Protein AF-A0A955FRI5-F1 (afdb_monomer_lite)

Radius of gyration: 40.0 Å; chains: 1; bounding box: 73×42×110 Å

Structure (mmCIF, N/CA/C/O backbone):
data_AF-A0A955FRI5-F1
#
_entry.id   AF-A0A955FRI5-F1
#
loop_
_atom_site.group_PDB
_atom_site.id
_atom_site.type_symbol
_atom_site.label_atom_id
_atom_site.label_alt_id
_atom_site.label_comp_id
_atom_site.label_asym_id
_atom_site.label_entity_id
_atom_site.label_seq_id
_atom_site.pdbx_PDB_ins_code
_atom_site.Cartn_x
_atom_site.Cartn_y
_atom_site.Cartn_z
_atom_site.occupancy
_atom_site.B_iso_or_equiv
_atom_site.auth_seq_id
_atom_site.auth_comp_id
_atom_site.auth_asym_id
_atom_site.auth_atom_id
_atom_site.pdbx_PDB_model_num
ATOM 1 N N . MET A 1 1 ? 9.948 13.330 -63.535 1.00 50.94 1 MET A N 1
ATOM 2 C CA . MET A 1 1 ? 11.389 13.695 -63.530 1.00 50.94 1 MET A CA 1
ATOM 3 C C . MET A 1 1 ? 12.209 13.151 -62.334 1.00 50.94 1 MET A C 1
ATOM 5 O O . MET A 1 1 ? 13.424 13.291 -62.354 1.00 50.94 1 MET A O 1
ATOM 9 N N . GLN A 1 2 ? 11.632 12.455 -61.337 1.00 60.25 2 GLN A N 1
ATOM 10 C CA . GLN A 1 2 ? 12.351 12.018 -60.113 1.00 60.25 2 GLN A CA 1
ATOM 11 C C . GLN A 1 2 ? 13.246 10.763 -60.249 1.00 60.25 2 GLN A C 1
ATOM 13 O O . GLN A 1 2 ? 14.173 10.572 -59.464 1.00 60.25 2 GLN A O 1
ATOM 18 N N . LYS A 1 3 ? 13.033 9.913 -61.266 1.00 60.69 3 LYS A N 1
ATOM 19 C CA . LYS A 1 3 ? 13.740 8.619 -61.395 1.00 60.69 3 LYS A CA 1
ATOM 20 C C . LYS A 1 3 ? 15.244 8.745 -61.682 1.00 60.69 3 LYS A C 1
ATOM 22 O O . LYS A 1 3 ? 15.997 7.812 -61.421 1.00 60.69 3 LYS A O 1
ATOM 27 N N . ARG A 1 4 ? 15.701 9.886 -62.211 1.00 65.75 4 ARG A N 1
ATOM 28 C CA . ARG A 1 4 ? 17.114 10.105 -62.571 1.00 65.75 4 ARG A CA 1
ATOM 29 C C . ARG A 1 4 ? 17.988 10.428 -61.355 1.00 65.75 4 ARG A C 1
ATOM 31 O O . ARG A 1 4 ? 19.145 10.023 -61.321 1.00 65.75 4 ARG A O 1
ATOM 38 N N . ASN A 1 5 ? 17.420 11.092 -60.350 1.00 69.50 5 ASN A N 1
ATOM 39 C CA . ASN A 1 5 ? 18.143 11.484 -59.138 1.00 69.50 5 ASN A CA 1
ATOM 40 C C . ASN A 1 5 ? 18.374 10.277 -58.219 1.00 69.50 5 ASN A C 1
ATOM 42 O O . ASN A 1 5 ? 19.476 10.099 -57.714 1.00 69.50 5 ASN A O 1
ATOM 46 N N . ILE A 1 6 ? 17.384 9.382 -58.116 1.00 76.88 6 ILE A N 1
ATOM 47 C CA . ILE A 1 6 ? 17.489 8.122 -57.361 1.00 76.88 6 ILE A CA 1
ATOM 48 C C . ILE A 1 6 ? 18.571 7.212 -57.959 1.00 76.88 6 ILE A C 1
ATOM 50 O O . ILE A 1 6 ? 19.412 6.693 -57.235 1.00 76.88 6 ILE A O 1
ATOM 54 N N . LYS A 1 7 ? 18.610 7.064 -59.293 1.00 70.44 7 LYS A N 1
ATOM 55 C CA . LYS A 1 7 ? 19.626 6.236 -59.967 1.00 70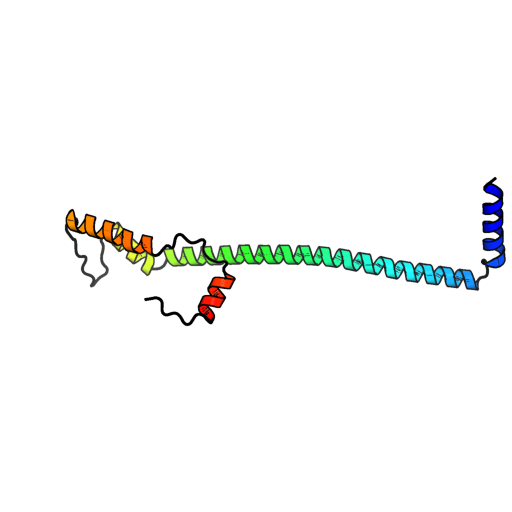.44 7 LYS A CA 1
ATOM 56 C C . LYS A 1 7 ? 21.050 6.754 -59.753 1.00 70.44 7 LYS A C 1
ATOM 58 O O . LYS A 1 7 ? 21.959 5.951 -59.578 1.00 70.44 7 LYS A O 1
ATOM 63 N N . ARG A 1 8 ? 21.245 8.077 -59.741 1.00 68.25 8 ARG A N 1
ATOM 64 C CA . ARG A 1 8 ? 22.555 8.687 -59.462 1.00 68.25 8 ARG A CA 1
ATOM 65 C C . ARG A 1 8 ? 22.969 8.500 -58.009 1.00 68.25 8 ARG A C 1
ATOM 67 O O . ARG A 1 8 ? 24.106 8.126 -57.777 1.00 68.25 8 ARG A O 1
ATOM 74 N N . LEU A 1 9 ? 22.040 8.676 -57.072 1.00 71.62 9 LEU A N 1
ATOM 75 C CA . LEU A 1 9 ? 22.289 8.476 -55.645 1.00 71.62 9 LEU A CA 1
ATOM 76 C C . LEU A 1 9 ? 22.659 7.017 -55.341 1.00 71.62 9 LEU A C 1
ATOM 78 O O . LEU A 1 9 ? 23.629 6.757 -54.643 1.00 71.62 9 LEU A O 1
ATOM 82 N N . ILE A 1 10 ? 21.960 6.054 -55.946 1.00 71.38 10 ILE A N 1
ATOM 83 C CA . ILE A 1 10 ? 22.298 4.628 -55.827 1.00 71.38 10 ILE A CA 1
ATOM 84 C C . ILE A 1 10 ? 23.676 4.329 -56.436 1.00 71.38 10 ILE A C 1
ATOM 86 O O . ILE A 1 10 ? 24.442 3.557 -55.864 1.00 71.38 10 ILE A O 1
ATOM 90 N N . TYR A 1 11 ? 24.008 4.935 -57.579 1.00 72.06 11 TYR A N 1
ATOM 91 C CA . TYR A 1 11 ? 25.295 4.725 -58.246 1.00 72.06 11 TYR A CA 1
ATOM 92 C C . TYR A 1 11 ? 26.473 5.291 -57.440 1.00 72.06 11 TYR A C 1
ATOM 94 O O . TYR A 1 11 ? 27.474 4.599 -57.261 1.00 72.06 11 TYR A O 1
ATOM 102 N N . THR A 1 12 ? 26.349 6.510 -56.905 1.00 67.81 12 THR A N 1
ATOM 103 C CA . THR A 1 12 ? 27.396 7.130 -56.077 1.00 67.81 12 THR A CA 1
ATOM 104 C C . THR A 1 12 ? 27.566 6.398 -54.750 1.00 67.81 12 THR A C 1
ATOM 106 O O . THR A 1 12 ? 28.694 6.123 -54.350 1.00 67.81 12 THR A O 1
ATOM 109 N N 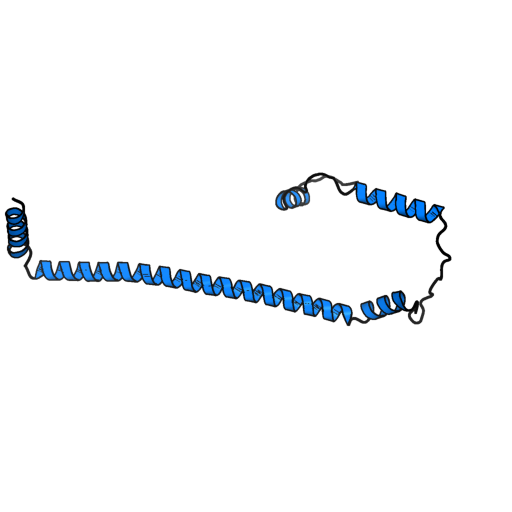. VAL A 1 13 ? 26.467 5.988 -54.109 1.00 68.50 13 VAL A N 1
ATOM 110 C CA . VAL A 1 13 ? 26.508 5.156 -52.895 1.00 68.50 13 VAL A CA 1
ATOM 111 C C . VAL A 1 13 ? 27.205 3.820 -53.172 1.00 68.50 13 VAL A C 1
ATOM 113 O O . VAL A 1 13 ? 28.098 3.418 -52.431 1.00 68.50 13 VAL A O 1
ATOM 116 N N . ARG A 1 14 ? 26.864 3.151 -54.278 1.00 68.19 14 ARG A N 1
ATOM 117 C CA . ARG A 1 14 ? 27.439 1.849 -54.630 1.00 68.19 14 ARG A CA 1
ATOM 118 C C . ARG A 1 14 ? 28.924 1.918 -54.983 1.00 68.19 14 ARG A C 1
ATOM 120 O O . ARG A 1 14 ? 29.663 1.043 -54.564 1.00 68.19 14 ARG A O 1
ATOM 127 N N . TYR A 1 15 ? 29.365 2.908 -55.754 1.00 65.56 15 TYR A N 1
ATOM 128 C CA . TYR A 1 15 ? 30.745 2.939 -56.253 1.00 65.56 15 TYR A CA 1
ATOM 129 C C . TYR A 1 15 ? 31.732 3.595 -55.276 1.00 65.56 15 TYR A C 1
ATOM 131 O O . TYR A 1 15 ? 32.894 3.210 -55.231 1.00 65.56 15 TYR A O 1
ATOM 139 N N . GLN A 1 16 ? 31.277 4.562 -54.473 1.00 64.12 16 GLN A N 1
ATOM 140 C CA . GLN A 1 16 ? 32.154 5.340 -53.592 1.00 64.12 16 GLN A CA 1
ATOM 141 C C . GLN A 1 16 ? 32.117 4.863 -52.131 1.00 64.12 16 GLN A C 1
ATOM 143 O O . GLN A 1 16 ? 33.095 5.051 -51.409 1.00 64.12 16 GLN A O 1
ATOM 148 N N . TYR A 1 17 ? 31.025 4.216 -51.698 1.00 61.41 17 TYR A N 1
ATOM 149 C CA . TYR A 1 17 ? 30.854 3.770 -50.311 1.00 61.41 17 TYR A CA 1
ATOM 150 C C . TYR A 1 17 ? 30.857 2.243 -50.116 1.00 61.41 17 TYR A C 1
ATOM 152 O O . TYR A 1 17 ? 31.012 1.820 -48.974 1.00 61.41 17 TYR A O 1
ATOM 160 N N . MET A 1 18 ? 30.773 1.403 -51.165 1.00 64.06 18 MET A N 1
ATOM 161 C CA . MET A 1 18 ? 31.014 -0.052 -51.041 1.00 64.06 18 MET A CA 1
ATOM 162 C C . MET A 1 18 ? 32.514 -0.385 -51.060 1.00 64.06 18 MET A C 1
ATOM 164 O O . MET A 1 18 ? 33.012 -1.079 -51.944 1.00 64.06 18 MET A O 1
ATOM 168 N N . THR A 1 19 ? 33.249 0.098 -50.068 1.00 75.56 19 THR A N 1
ATOM 169 C CA . THR A 1 19 ? 34.564 -0.451 -49.717 1.00 75.56 19 THR A CA 1
ATOM 170 C C . THR A 1 19 ? 34.413 -1.294 -48.451 1.00 75.56 19 THR A C 1
ATOM 172 O O . THR A 1 19 ? 33.546 -1.019 -47.620 1.00 75.56 19 THR A O 1
ATOM 175 N N . VAL A 1 20 ? 35.238 -2.337 -48.286 1.00 76.94 20 VAL A N 1
ATOM 176 C CA . VAL A 1 20 ? 35.148 -3.266 -47.136 1.00 76.94 20 VAL A CA 1
ATOM 177 C C . VAL A 1 20 ? 35.190 -2.508 -45.801 1.00 76.94 20 VAL A C 1
ATOM 179 O O . VAL A 1 20 ? 34.443 -2.832 -44.884 1.00 76.94 20 VAL A O 1
ATOM 182 N N . ASN A 1 21 ? 35.980 -1.434 -45.724 1.00 79.31 21 ASN A N 1
ATOM 183 C CA . ASN A 1 21 ? 36.107 -0.605 -44.526 1.00 79.31 21 ASN A CA 1
ATOM 184 C C . ASN A 1 21 ? 34.793 0.106 -44.141 1.00 79.31 21 ASN A C 1
ATOM 186 O O . ASN A 1 21 ? 34.393 0.109 -42.979 1.00 79.31 21 ASN A O 1
ATOM 190 N N . ASN A 1 22 ? 34.070 0.650 -45.123 1.00 82.56 22 ASN A N 1
ATOM 191 C CA . ASN A 1 22 ? 32.790 1.317 -44.879 1.00 82.56 22 ASN A CA 1
ATOM 192 C C . ASN A 1 22 ? 31.682 0.323 -44.506 1.00 82.56 22 ASN A C 1
ATOM 194 O O . ASN A 1 22 ? 30.800 0.664 -43.721 1.00 82.56 22 ASN A O 1
ATOM 198 N N . LEU A 1 23 ? 31.736 -0.910 -45.024 1.00 83.56 23 LEU A N 1
ATOM 199 C CA . LEU A 1 23 ? 30.814 -1.980 -44.636 1.00 83.56 23 LEU A CA 1
ATOM 200 C C . LEU A 1 23 ? 31.018 -2.393 -43.171 1.00 83.56 23 LEU A C 1
ATOM 202 O O . LEU A 1 23 ? 30.045 -2.555 -42.433 1.00 83.56 23 LEU A O 1
ATOM 206 N N . VAL A 1 24 ? 32.276 -2.517 -42.736 1.00 88.56 24 VAL A N 1
ATOM 207 C CA . VAL A 1 24 ? 32.622 -2.804 -41.335 1.00 88.56 24 VAL A CA 1
ATOM 208 C C . VAL A 1 24 ? 32.146 -1.671 -40.424 1.00 88.56 24 VAL A C 1
ATOM 210 O O . VAL A 1 24 ? 31.485 -1.938 -39.421 1.00 88.56 24 VAL A O 1
ATOM 213 N N . LEU A 1 25 ? 32.388 -0.411 -40.804 1.00 86.94 25 LEU A N 1
ATOM 214 C CA . LEU A 1 25 ? 31.922 0.752 -40.044 1.00 86.94 25 LEU A CA 1
ATOM 215 C C . LEU A 1 25 ? 30.388 0.800 -39.947 1.00 86.94 25 LEU A C 1
ATOM 217 O O . LEU A 1 25 ? 29.848 0.989 -38.860 1.00 86.94 25 LEU A O 1
ATOM 221 N N . ALA A 1 26 ? 29.675 0.575 -41.054 1.00 88.00 26 ALA A N 1
ATOM 222 C CA . ALA A 1 26 ? 28.213 0.535 -41.065 1.00 88.00 26 ALA A CA 1
ATOM 223 C C . ALA A 1 26 ? 27.667 -0.585 -40.166 1.00 88.00 26 ALA A C 1
ATOM 225 O O . ALA A 1 26 ? 26.720 -0.369 -39.414 1.00 88.00 26 ALA A O 1
ATOM 226 N N . THR A 1 27 ? 28.301 -1.759 -40.189 1.00 90.31 27 THR A N 1
ATOM 227 C CA . THR A 1 27 ? 27.923 -2.890 -39.330 1.00 90.31 27 THR A CA 1
ATOM 228 C C . THR A 1 27 ? 28.142 -2.557 -37.854 1.00 90.31 27 THR A C 1
ATOM 230 O O . THR A 1 27 ? 27.255 -2.794 -37.036 1.00 90.31 27 THR A O 1
ATOM 233 N N . ALA A 1 28 ? 29.274 -1.938 -37.506 1.00 92.31 28 ALA A N 1
ATOM 234 C CA . ALA A 1 28 ? 29.558 -1.501 -36.140 1.00 92.31 28 ALA A CA 1
ATOM 235 C C . ALA A 1 28 ? 28.534 -0.468 -35.636 1.00 92.31 28 ALA A C 1
ATOM 237 O O . ALA A 1 28 ? 28.061 -0.572 -34.505 1.00 92.31 28 ALA A O 1
ATOM 238 N N . VAL A 1 29 ? 28.133 0.484 -36.487 1.00 93.81 29 VAL A N 1
ATOM 239 C CA . VAL A 1 29 ? 27.087 1.469 -36.162 1.00 93.81 29 VAL A CA 1
ATOM 240 C C . VAL A 1 29 ? 25.736 0.790 -35.933 1.00 93.81 29 VAL A C 1
ATOM 242 O O . VAL A 1 29 ? 25.054 1.117 -34.965 1.00 93.81 29 VAL A O 1
ATOM 245 N N . VAL A 1 30 ? 25.354 -0.179 -36.770 1.00 94.50 30 VAL A N 1
ATOM 246 C CA . VAL A 1 30 ? 24.097 -0.930 -36.603 1.00 94.50 30 VAL A CA 1
ATOM 247 C C . VAL A 1 30 ? 24.098 -1.736 -35.304 1.00 94.50 30 VAL A C 1
ATOM 249 O O . VAL A 1 30 ? 23.099 -1.735 -34.584 1.00 94.50 30 VAL A O 1
ATOM 252 N N . ILE A 1 31 ? 25.216 -2.383 -34.965 1.00 94.06 31 ILE A N 1
ATOM 253 C CA . ILE A 1 31 ? 25.361 -3.114 -33.700 1.00 94.06 31 ILE A CA 1
ATOM 254 C C . ILE A 1 31 ? 25.240 -2.145 -32.519 1.00 94.06 31 ILE A C 1
ATOM 256 O O . ILE A 1 31 ? 24.423 -2.374 -31.630 1.00 94.06 31 ILE A O 1
ATOM 260 N N . GLY A 1 32 ? 25.978 -1.030 -32.535 1.00 93.62 32 GLY A N 1
ATOM 261 C CA . GLY A 1 32 ? 25.916 -0.019 -31.477 1.00 93.62 32 GLY A CA 1
ATOM 262 C C . GLY A 1 32 ? 24.514 0.574 -31.299 1.00 93.62 32 GLY A C 1
ATOM 263 O O . GLY A 1 32 ? 24.025 0.688 -30.175 1.00 93.62 32 GLY A O 1
ATOM 264 N N . ALA A 1 33 ? 23.823 0.876 -32.400 1.00 91.38 33 ALA A N 1
ATOM 265 C CA . ALA A 1 33 ? 22.443 1.355 -32.372 1.00 91.38 33 ALA A CA 1
ATOM 266 C C . ALA A 1 33 ? 21.473 0.301 -31.810 1.00 91.38 33 ALA A C 1
ATOM 268 O O . ALA A 1 33 ? 20.589 0.637 -31.025 1.00 91.38 33 ALA A O 1
ATOM 269 N N . SER A 1 34 ? 21.667 -0.976 -32.153 1.00 89.50 34 SER A N 1
ATOM 270 C CA . SER A 1 34 ? 20.849 -2.081 -31.634 1.00 89.50 34 SER A CA 1
ATOM 271 C C . SER A 1 34 ? 21.015 -2.253 -30.121 1.00 89.50 34 SER A C 1
ATOM 273 O O . SER A 1 34 ? 20.040 -2.498 -29.414 1.00 89.50 34 SER A O 1
ATOM 275 N N . TRP A 1 35 ? 22.232 -2.066 -29.605 1.00 90.00 35 TRP A N 1
ATOM 276 C CA . TRP A 1 35 ? 22.509 -2.114 -28.167 1.00 90.00 35 TRP A CA 1
ATOM 277 C C . TRP A 1 35 ? 21.862 -0.943 -27.426 1.00 90.00 35 TRP A C 1
ATOM 279 O O . TRP A 1 35 ? 21.237 -1.140 -26.383 1.00 90.00 35 TRP A O 1
ATOM 289 N N . ALA A 1 36 ? 21.957 0.266 -27.986 1.00 86.62 36 ALA A N 1
ATOM 290 C CA . ALA A 1 36 ? 21.296 1.440 -27.426 1.00 86.62 36 ALA A CA 1
ATOM 291 C C . ALA A 1 36 ? 19.768 1.258 -27.375 1.00 86.62 36 ALA A C 1
ATOM 293 O O . ALA A 1 36 ? 19.151 1.554 -26.353 1.00 86.62 36 ALA A O 1
ATOM 294 N N . TRP A 1 37 ? 19.168 0.706 -28.436 1.00 82.94 37 TRP A N 1
ATOM 295 C CA . TRP A 1 37 ? 17.728 0.447 -28.493 1.00 82.94 37 TRP A CA 1
ATOM 296 C C . TRP A 1 37 ? 17.282 -0.626 -27.489 1.00 82.94 37 TRP A C 1
ATOM 298 O O . TRP A 1 37 ? 16.303 -0.435 -26.769 1.00 82.94 37 TRP A O 1
ATOM 308 N N . SER A 1 38 ? 18.044 -1.718 -27.367 1.00 81.31 38 SER A N 1
ATOM 309 C CA . SER A 1 38 ? 17.757 -2.795 -26.408 1.00 81.31 38 SER A CA 1
ATOM 310 C C . SER A 1 38 ? 17.839 -2.328 -24.948 1.00 81.31 38 SER A C 1
ATOM 312 O O . SER A 1 38 ? 17.019 -2.738 -24.126 1.00 81.31 38 SER A O 1
ATOM 314 N N . SER A 1 39 ? 18.771 -1.425 -24.622 1.00 80.81 39 SER A N 1
ATOM 315 C CA . SER A 1 39 ? 18.901 -0.853 -23.274 1.00 80.81 39 SER A CA 1
ATOM 316 C C . SER A 1 39 ? 17.633 -0.107 -22.833 1.00 80.81 39 SER A C 1
ATOM 318 O O . SER A 1 39 ? 17.145 -0.301 -21.718 1.00 80.81 39 SER A O 1
ATOM 320 N N . VAL A 1 40 ? 17.039 0.687 -23.731 1.00 78.38 40 VAL A N 1
ATOM 321 C CA . VAL A 1 40 ? 15.815 1.454 -23.442 1.00 78.38 40 VAL A CA 1
ATOM 322 C C . VAL A 1 40 ? 14.628 0.529 -23.153 1.00 78.38 40 VAL A C 1
ATOM 324 O O . VAL A 1 40 ? 13.889 0.762 -22.195 1.00 78.38 40 VAL A O 1
ATOM 327 N N . GLU A 1 41 ? 14.463 -0.542 -23.930 1.00 74.94 41 GLU A N 1
ATOM 328 C CA . GLU A 1 41 ? 13.362 -1.500 -23.761 1.00 74.94 41 GLU A CA 1
ATOM 329 C C . GLU A 1 41 ? 13.452 -2.259 -22.426 1.00 74.94 41 GLU A C 1
ATOM 331 O O . GLU A 1 41 ? 12.452 -2.416 -21.718 1.00 74.94 41 GLU A O 1
ATOM 336 N N . VAL A 1 42 ? 14.662 -2.668 -22.024 1.00 76.56 42 VAL A N 1
ATOM 337 C CA . VAL A 1 42 ? 14.895 -3.338 -20.735 1.00 76.56 42 VAL A CA 1
ATOM 338 C C . VAL A 1 42 ? 14.577 -2.410 -19.568 1.00 76.56 42 VAL A C 1
ATOM 340 O O . VAL A 1 42 ? 13.929 -2.839 -18.613 1.00 76.56 42 VAL A O 1
ATOM 343 N N . VAL A 1 43 ? 14.982 -1.140 -19.642 1.00 79.88 43 VAL A N 1
ATOM 344 C CA . VAL A 1 43 ? 14.686 -0.149 -18.599 1.00 79.88 43 VAL A CA 1
ATOM 345 C C . VAL A 1 43 ? 13.178 0.071 -18.481 1.00 79.88 43 VAL A C 1
ATOM 347 O O . VAL A 1 43 ? 12.638 -0.026 -17.379 1.00 79.88 43 VAL A O 1
ATOM 350 N N . GLN A 1 44 ? 12.472 0.280 -19.596 1.00 73.75 44 GLN A N 1
ATOM 351 C CA . GLN A 1 44 ? 11.015 0.458 -19.590 1.00 73.75 44 GLN A CA 1
ATOM 352 C C . GLN A 1 44 ? 10.287 -0.754 -18.997 1.00 73.75 44 GLN A C 1
ATOM 354 O O . GLN A 1 44 ? 9.426 -0.599 -18.125 1.00 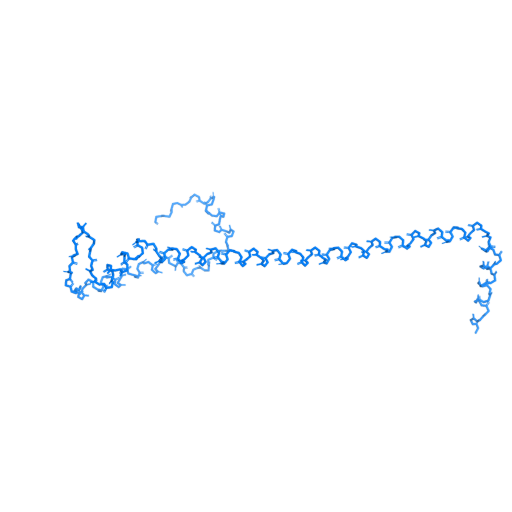73.75 44 GLN A O 1
ATOM 359 N N . ARG A 1 45 ? 10.666 -1.967 -19.413 1.00 74.06 45 ARG A N 1
ATOM 360 C CA . ARG A 1 45 ? 10.089 -3.208 -18.888 1.00 74.06 45 ARG A CA 1
ATOM 361 C C . ARG A 1 45 ? 10.383 -3.386 -17.398 1.00 74.06 45 ARG A C 1
ATOM 363 O O . ARG A 1 45 ? 9.502 -3.799 -16.648 1.00 74.06 45 ARG A O 1
ATOM 370 N N . ASN A 1 46 ? 11.595 -3.059 -16.954 1.00 82.06 46 ASN A N 1
ATOM 371 C CA . ASN A 1 46 ? 11.985 -3.155 -15.549 1.00 82.06 46 ASN A CA 1
ATOM 372 C C . ASN A 1 46 ? 11.189 -2.168 -14.680 1.00 82.06 46 ASN A C 1
ATOM 374 O O . ASN A 1 46 ? 10.641 -2.571 -13.661 1.00 82.06 46 ASN A O 1
ATOM 378 N N . TYR A 1 47 ? 11.001 -0.923 -15.128 1.00 83.62 47 TYR A N 1
ATOM 379 C CA . TYR A 1 47 ? 10.149 0.046 -14.429 1.00 83.62 47 TYR A CA 1
ATOM 380 C C . TYR A 1 47 ? 8.695 -0.421 -14.296 1.00 83.62 47 TYR A C 1
ATOM 382 O O . TYR A 1 47 ? 8.095 -0.271 -13.232 1.00 83.62 47 TYR A O 1
ATOM 390 N N . GLN A 1 48 ? 8.119 -1.015 -15.345 1.00 81.19 48 GLN A N 1
ATOM 391 C CA . GLN A 1 48 ? 6.762 -1.568 -15.276 1.00 81.19 48 GLN A CA 1
ATOM 392 C C . GLN A 1 48 ? 6.671 -2.736 -14.286 1.00 81.19 48 GLN A C 1
ATOM 394 O O . GLN A 1 48 ? 5.729 -2.803 -13.497 1.00 81.19 48 GLN A O 1
ATOM 399 N N . LEU A 1 49 ? 7.662 -3.631 -14.290 1.00 82.81 49 LEU A N 1
ATOM 400 C CA . LEU A 1 49 ? 7.730 -4.746 -13.347 1.00 82.81 49 LEU A CA 1
ATOM 401 C C . LEU A 1 49 ? 7.905 -4.261 -11.901 1.00 82.81 49 LEU A C 1
ATOM 403 O O . LEU A 1 49 ? 7.203 -4.751 -11.019 1.00 82.81 49 LEU A O 1
ATOM 407 N N . GLN A 1 50 ? 8.772 -3.274 -11.661 1.00 80.56 50 GLN A N 1
ATOM 408 C CA . GLN A 1 50 ? 8.944 -2.656 -10.342 1.00 80.56 50 GLN A CA 1
ATOM 409 C C . GLN A 1 50 ? 7.642 -2.029 -9.852 1.00 80.56 50 GLN A C 1
ATOM 411 O O . GLN A 1 50 ? 7.214 -2.313 -8.738 1.00 80.56 50 GLN A O 1
ATOM 416 N N . LYS A 1 51 ? 6.946 -1.278 -10.713 1.00 86.56 51 LYS A N 1
ATOM 417 C CA . LYS A 1 51 ? 5.660 -0.666 -10.365 1.00 86.56 51 LYS A CA 1
ATOM 418 C C . LYS A 1 51 ? 4.619 -1.708 -9.946 1.00 86.56 51 LYS A C 1
ATOM 420 O O . LYS A 1 51 ? 3.963 -1.536 -8.925 1.00 86.56 51 LYS A O 1
ATOM 425 N N . LEU A 1 52 ? 4.507 -2.816 -10.682 1.00 87.81 52 LEU A N 1
ATOM 426 C CA . LEU A 1 52 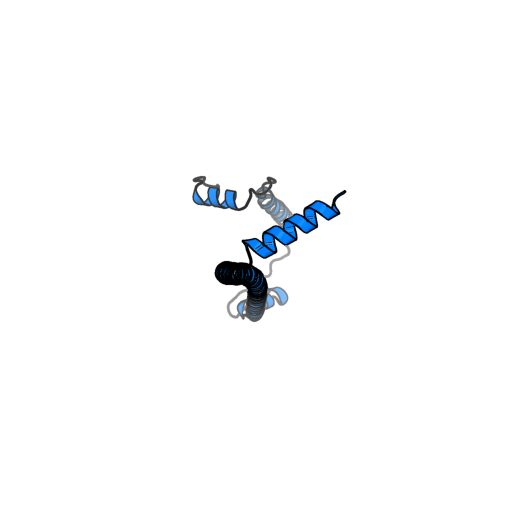? 3.595 -3.909 -10.324 1.00 87.81 52 LEU A CA 1
ATOM 427 C C . LEU A 1 52 ? 3.959 -4.562 -8.985 1.00 87.81 52 LEU A C 1
ATOM 429 O O . LEU A 1 52 ? 3.069 -4.931 -8.218 1.00 87.81 52 LEU A O 1
ATOM 433 N N . VAL A 1 53 ? 5.251 -4.729 -8.701 1.00 90.81 53 VAL A N 1
ATOM 434 C CA . VAL A 1 53 ? 5.722 -5.264 -7.416 1.00 90.81 53 VAL A CA 1
ATOM 435 C C . VAL A 1 53 ? 5.399 -4.298 -6.279 1.00 90.81 53 VAL A C 1
ATOM 437 O O . VAL A 1 53 ? 4.899 -4.734 -5.243 1.00 90.81 53 VAL A O 1
ATOM 440 N N . ASP A 1 54 ? 5.631 -3.003 -6.468 1.00 89.56 54 ASP A N 1
ATOM 441 C CA . ASP A 1 54 ? 5.362 -1.983 -5.456 1.00 89.56 54 ASP A CA 1
ATOM 442 C C . ASP A 1 54 ? 3.864 -1.832 -5.177 1.00 89.56 54 ASP A C 1
ATOM 444 O O . ASP A 1 54 ? 3.457 -1.699 -4.021 1.00 89.56 54 ASP A O 1
ATOM 448 N N . ASP A 1 55 ? 3.026 -1.919 -6.209 1.00 91.00 55 ASP A N 1
ATOM 449 C CA . ASP A 1 55 ? 1.569 -1.925 -6.065 1.00 91.00 55 ASP A CA 1
ATOM 450 C C . ASP A 1 55 ? 1.106 -3.145 -5.257 1.00 91.00 55 ASP A C 1
ATOM 452 O O . ASP A 1 55 ? 0.348 -3.004 -4.295 1.00 91.00 55 ASP A O 1
ATOM 456 N N . LYS A 1 56 ? 1.627 -4.339 -5.566 1.00 88.81 56 LYS A N 1
ATOM 457 C CA . LYS A 1 56 ? 1.310 -5.562 -4.812 1.00 88.81 56 LYS A CA 1
ATOM 458 C C . LYS A 1 56 ? 1.787 -5.504 -3.362 1.00 88.81 56 LYS A C 1
ATOM 460 O O . LYS A 1 56 ? 1.035 -5.887 -2.472 1.00 88.81 56 LYS A O 1
ATOM 465 N N . LYS A 1 57 ? 2.992 -4.989 -3.104 1.00 90.94 57 LYS A N 1
ATOM 466 C CA . LYS A 1 57 ? 3.517 -4.807 -1.739 1.00 90.94 57 LYS A CA 1
ATOM 467 C C 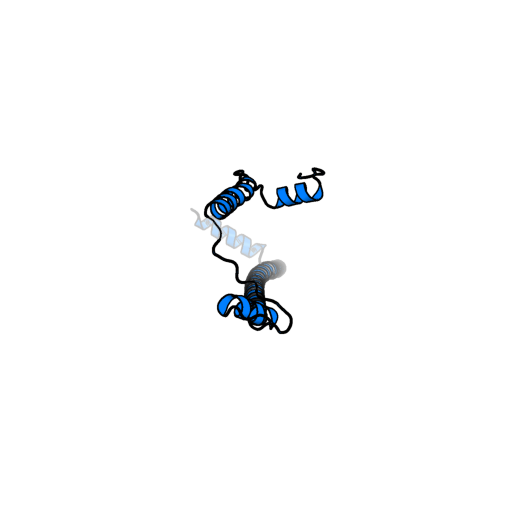. LYS A 1 57 ? 2.672 -3.829 -0.929 1.00 90.94 57 LYS A C 1
ATOM 469 O O . LYS A 1 57 ? 2.441 -4.052 0.258 1.00 90.94 57 LYS A O 1
ATOM 474 N N . ARG A 1 58 ? 2.196 -2.746 -1.554 1.00 88.12 58 ARG A N 1
ATOM 475 C CA . ARG A 1 58 ? 1.284 -1.799 -0.900 1.00 88.12 58 ARG A CA 1
ATOM 476 C C . ARG A 1 58 ? -0.034 -2.464 -0.526 1.00 88.12 58 ARG A C 1
ATOM 478 O O . ARG A 1 58 ? -0.463 -2.316 0.614 1.00 88.12 58 ARG A O 1
ATOM 485 N N . LEU A 1 59 ? -0.628 -3.228 -1.441 1.00 92.12 59 LEU A N 1
ATOM 486 C CA . LEU A 1 59 ? -1.845 -3.994 -1.165 1.00 92.12 59 LEU A CA 1
ATOM 487 C C . LEU A 1 59 ? -1.645 -5.009 -0.035 1.00 92.12 59 LEU A C 1
ATOM 489 O O . LEU A 1 59 ? -2.457 -5.056 0.883 1.00 92.12 59 LEU A O 1
ATOM 493 N N . GLU A 1 60 ? -0.546 -5.766 -0.051 1.00 92.88 60 GLU A N 1
ATOM 494 C CA . GLU A 1 60 ? -0.227 -6.716 1.021 1.00 92.88 60 GLU A CA 1
ATOM 495 C C . GLU A 1 60 ? -0.132 -6.015 2.380 1.00 92.88 60 GLU A C 1
ATOM 497 O O . GLU A 1 60 ? -0.706 -6.479 3.362 1.00 92.88 60 GLU A O 1
ATOM 502 N N . LYS A 1 61 ? 0.559 -4.870 2.438 1.00 92.69 61 LYS A N 1
ATOM 503 C CA . LYS A 1 61 ? 0.697 -4.097 3.674 1.00 92.69 61 LYS A CA 1
ATOM 504 C C . LYS A 1 61 ? -0.654 -3.608 4.195 1.00 92.69 61 LYS A C 1
ATOM 506 O O . LYS A 1 61 ? -0.880 -3.675 5.397 1.00 92.69 61 LYS A O 1
ATOM 511 N N . LEU A 1 62 ? -1.539 -3.134 3.316 1.00 95.06 62 LEU A N 1
ATOM 512 C CA . LEU A 1 62 ? -2.882 -2.697 3.706 1.00 95.06 62 LEU A CA 1
ATOM 513 C C . LEU A 1 62 ? -3.702 -3.853 4.285 1.00 95.06 62 LEU A C 1
ATOM 515 O O . LEU A 1 62 ? -4.219 -3.729 5.390 1.00 95.06 62 LEU A O 1
ATOM 519 N N . VAL A 1 63 ? -3.743 -4.991 3.589 1.00 92.75 63 VAL A N 1
ATOM 520 C CA . VAL A 1 63 ? -4.484 -6.179 4.043 1.00 92.75 63 VAL A CA 1
ATOM 521 C C . VAL A 1 63 ? -3.920 -6.720 5.358 1.00 92.75 63 VAL A C 1
ATOM 523 O O . VAL A 1 63 ? -4.672 -7.129 6.241 1.00 92.75 63 VAL A O 1
ATOM 526 N N . ARG A 1 64 ? -2.593 -6.702 5.522 1.00 94.06 64 ARG A N 1
ATOM 527 C CA . ARG A 1 64 ? -1.938 -7.105 6.770 1.00 94.06 64 ARG A CA 1
ATOM 528 C C . ARG A 1 64 ? -2.361 -6.211 7.933 1.00 94.06 64 ARG A C 1
ATOM 530 O O . ARG A 1 64 ? -2.762 -6.736 8.963 1.00 94.06 64 ARG A O 1
ATOM 537 N N . LEU A 1 65 ? -2.320 -4.892 7.751 1.00 95.31 65 LEU A N 1
ATOM 538 C CA . LEU A 1 65 ? -2.742 -3.934 8.776 1.00 95.31 65 LEU A CA 1
ATOM 539 C C . LEU A 1 65 ? -4.224 -4.089 9.135 1.00 95.31 65 LEU A C 1
ATOM 541 O O . LEU A 1 65 ? -4.574 -4.031 10.308 1.00 95.31 65 LEU A O 1
ATOM 545 N N . GLU A 1 66 ? -5.088 -4.313 8.145 1.00 93.75 66 GLU A N 1
ATOM 546 C CA . GLU A 1 66 ? -6.510 -4.589 8.372 1.00 93.75 66 GLU A CA 1
ATOM 547 C C . GLU A 1 66 ? -6.701 -5.871 9.191 1.00 93.75 66 GLU A C 1
ATOM 549 O O . GLU A 1 66 ? -7.418 -5.873 10.187 1.00 93.75 66 GLU A O 1
ATOM 554 N N . THR A 1 67 ? -5.989 -6.939 8.832 1.00 93.56 67 THR A N 1
ATOM 555 C CA . THR A 1 67 ? -6.049 -8.219 9.552 1.00 93.56 67 THR A CA 1
ATOM 556 C C . THR A 1 67 ? -5.554 -8.081 10.992 1.00 93.56 67 THR A C 1
ATOM 558 O O . THR A 1 67 ? -6.186 -8.600 11.909 1.00 93.56 67 THR A O 1
ATOM 561 N N . GLU A 1 68 ? -4.445 -7.370 11.204 1.00 95.31 68 GLU A N 1
ATOM 562 C CA . GLU A 1 68 ? -3.908 -7.088 12.538 1.00 95.31 68 GLU A CA 1
ATOM 563 C C . GLU A 1 68 ? -4.906 -6.277 13.372 1.00 95.31 68 GLU A C 1
ATOM 565 O O . GLU A 1 68 ? -5.158 -6.621 14.525 1.00 95.31 68 GLU A O 1
ATOM 570 N N . ASN A 1 69 ? -5.537 -5.255 12.787 1.00 95.81 69 ASN A N 1
ATOM 571 C CA . ASN A 1 69 ? -6.567 -4.461 13.457 1.00 95.81 69 ASN A CA 1
ATOM 572 C C . ASN A 1 69 ? -7.772 -5.324 13.868 1.00 95.81 69 ASN A C 1
ATOM 574 O O . ASN A 1 69 ? -8.124 -5.356 15.046 1.00 95.81 69 ASN A O 1
ATOM 578 N N . LEU A 1 70 ? -8.324 -6.118 12.943 1.00 94.06 70 LEU A N 1
ATOM 579 C CA . LEU A 1 70 ? -9.419 -7.050 13.241 1.00 94.06 70 LEU A CA 1
ATOM 580 C C . LEU A 1 70 ? -9.040 -8.048 14.343 1.00 94.06 70 LEU A C 1
ATOM 582 O O . LEU A 1 70 ? -9.866 -8.405 15.185 1.00 94.06 70 LEU A O 1
ATOM 586 N N . GLN A 1 71 ? -7.788 -8.506 14.359 1.00 95.88 71 GLN A N 1
ATOM 587 C CA . GLN A 1 71 ? -7.295 -9.389 15.407 1.00 95.88 71 GLN A CA 1
ATOM 588 C C . GLN A 1 71 ? -7.233 -8.675 16.764 1.00 95.88 71 GLN A C 1
ATOM 590 O O . GLN A 1 71 ? -7.636 -9.256 17.774 1.00 95.88 71 GLN A O 1
ATOM 595 N N . PHE A 1 72 ? -6.767 -7.424 16.808 1.00 96.44 72 PHE A N 1
ATOM 596 C CA . PHE A 1 72 ? -6.782 -6.616 18.028 1.00 96.44 72 PHE A CA 1
ATOM 597 C C . PHE A 1 72 ? -8.201 -6.367 18.532 1.00 96.44 72 PHE A C 1
ATOM 599 O O . PHE A 1 72 ? -8.451 -6.543 19.723 1.00 96.44 72 PHE A O 1
ATOM 606 N N . GLU A 1 73 ? -9.134 -6.032 17.645 1.00 94.00 73 GLU A N 1
ATOM 607 C CA . GLU A 1 73 ? -10.541 -5.829 17.985 1.00 94.00 73 GLU A CA 1
ATOM 608 C C . GLU A 1 73 ? -11.166 -7.111 18.552 1.00 94.00 73 GLU A C 1
ATOM 610 O O . GLU A 1 73 ? -11.785 -7.103 19.619 1.00 94.00 73 GLU A O 1
ATOM 615 N N . GLN A 1 74 ? -10.916 -8.253 17.909 1.00 95.06 74 GLN A N 1
ATOM 616 C CA . GLN A 1 74 ? -11.371 -9.542 18.417 1.00 95.06 74 GLN A CA 1
ATOM 617 C C . GLN A 1 74 ? -10.781 -9.849 19.804 1.00 95.06 74 GLN A C 1
ATOM 619 O O . GLN A 1 74 ? -11.493 -10.337 20.684 1.00 95.06 74 GLN A O 1
ATOM 624 N N . ASN A 1 75 ? -9.490 -9.583 20.008 1.00 95.88 75 ASN A N 1
ATOM 625 C CA . ASN A 1 75 ? -8.829 -9.794 21.295 1.00 95.88 75 ASN A CA 1
ATOM 626 C C . ASN A 1 75 ? -9.385 -8.863 22.377 1.00 95.88 75 ASN A C 1
ATOM 628 O O . ASN A 1 75 ? -9.584 -9.301 23.508 1.00 95.88 75 ASN A O 1
ATOM 632 N N . TYR A 1 76 ? -9.683 -7.611 22.030 1.00 95.38 76 TYR A N 1
ATOM 633 C CA . TYR A 1 76 ? -10.328 -6.657 22.923 1.00 95.38 76 TYR A CA 1
ATOM 634 C C . TYR A 1 76 ? -11.698 -7.170 23.379 1.00 95.38 76 TYR A C 1
ATOM 636 O O . TYR A 1 76 ? -11.946 -7.238 24.581 1.00 95.38 76 TYR A O 1
ATOM 644 N N . TYR A 1 77 ? -12.542 -7.651 22.462 1.00 94.56 77 TYR A N 1
ATOM 645 C CA . TYR A 1 77 ? -13.850 -8.215 22.819 1.00 94.56 77 TYR A CA 1
ATOM 646 C C . TYR A 1 77 ? -13.781 -9.518 23.619 1.00 94.56 77 TYR A C 1
ATOM 648 O O . TYR A 1 77 ? -14.708 -9.844 24.358 1.00 94.56 77 TYR A O 1
ATOM 656 N N . LYS A 1 78 ? -12.684 -10.266 23.491 1.00 94.12 78 LYS A N 1
ATOM 657 C CA . LYS A 1 78 ? -12.417 -11.465 24.296 1.00 94.12 78 LYS A CA 1
ATOM 658 C C . LYS A 1 78 ? -11.771 -11.155 25.646 1.00 94.12 78 LYS A C 1
ATOM 660 O O . LYS A 1 78 ? -11.639 -12.064 26.462 1.00 94.12 78 LYS A O 1
ATOM 665 N N . SER A 1 79 ? -11.322 -9.922 25.873 1.00 95.25 79 SER A N 1
ATOM 666 C CA . SER A 1 79 ? -10.649 -9.554 27.114 1.00 95.25 79 SER A CA 1
ATOM 667 C C . SER A 1 79 ? -11.609 -9.625 28.302 1.00 95.25 79 SER A C 1
ATOM 669 O O . SER A 1 79 ? -12.791 -9.296 28.186 1.00 95.25 79 SER A O 1
ATOM 671 N N . ASN A 1 80 ? -11.090 -10.034 29.462 1.00 91.62 80 ASN A N 1
ATOM 672 C CA . ASN A 1 80 ? -11.887 -10.123 30.688 1.00 91.62 80 ASN A CA 1
ATOM 673 C C . ASN A 1 80 ? -12.474 -8.764 31.082 1.00 91.62 80 ASN A C 1
ATOM 675 O O . ASN A 1 80 ? -13.610 -8.718 31.529 1.00 91.62 80 ASN A O 1
ATOM 679 N N . GLU A 1 81 ? -11.736 -7.676 30.852 1.00 88.25 81 GLU A N 1
ATOM 680 C CA . GLU A 1 81 ? -12.189 -6.308 31.123 1.00 88.25 81 GLU A CA 1
ATOM 681 C C . GLU A 1 81 ? -13.405 -5.927 30.276 1.00 88.25 81 GLU A C 1
ATOM 683 O O . GLU A 1 81 ? -14.393 -5.404 30.783 1.00 88.25 81 GLU A O 1
ATOM 688 N N . TYR A 1 82 ? -13.374 -6.219 28.972 1.00 92.31 82 TYR A N 1
ATOM 689 C CA . TYR A 1 82 ? -14.529 -5.953 28.118 1.00 92.31 82 TYR A CA 1
ATOM 690 C C . TYR A 1 82 ? -15.736 -6.797 28.543 1.00 92.31 82 TYR A C 1
ATOM 692 O O . TYR A 1 82 ? -16.848 -6.283 28.660 1.00 92.31 82 TYR A O 1
ATOM 700 N N . LEU A 1 83 ? -15.517 -8.088 28.814 1.00 90.88 83 LEU A N 1
ATOM 701 C CA . LEU A 1 83 ? -16.575 -8.995 29.256 1.00 90.88 83 LEU A CA 1
ATOM 702 C C . LEU A 1 83 ? -17.157 -8.587 30.616 1.00 90.88 83 LEU A C 1
ATOM 704 O O . LEU A 1 83 ? -18.373 -8.663 30.794 1.00 90.88 83 LEU A O 1
ATOM 708 N N . SER A 1 84 ? -16.328 -8.126 31.556 1.00 87.81 84 SER A N 1
ATOM 709 C CA . SER A 1 84 ? -16.768 -7.676 32.879 1.00 87.81 84 SER A CA 1
ATOM 710 C C . SER A 1 84 ? -17.561 -6.373 32.777 1.00 87.81 84 SER A C 1
ATOM 712 O O . SER A 1 84 ? -18.648 -6.283 33.346 1.00 87.81 84 SER A O 1
ATOM 714 N N . LEU A 1 85 ? -17.100 -5.399 31.986 1.00 89.12 85 LEU A N 1
ATOM 715 C CA . LEU A 1 85 ? -17.827 -4.154 31.721 1.00 89.12 85 LEU A CA 1
ATOM 716 C C . LEU A 1 85 ? -19.171 -4.411 31.034 1.00 89.12 85 LEU A C 1
ATOM 718 O O . LEU A 1 85 ? -20.188 -3.829 31.415 1.00 89.12 85 LEU A O 1
ATOM 722 N N . GLU A 1 86 ? -19.205 -5.303 30.046 1.00 88.69 86 GLU A N 1
ATOM 723 C CA . GLU A 1 86 ? -20.437 -5.632 29.333 1.00 88.69 86 GLU A CA 1
ATOM 724 C C . GLU A 1 86 ? -21.418 -6.412 30.224 1.00 88.69 86 GLU A C 1
ATOM 726 O O . GLU A 1 86 ? -22.623 -6.148 30.188 1.00 88.69 86 GLU A O 1
ATOM 731 N N . ALA A 1 87 ? -20.926 -7.314 31.082 1.00 87.06 87 ALA A N 1
ATOM 732 C CA . ALA A 1 87 ? -21.737 -7.987 32.097 1.00 87.06 87 ALA A CA 1
ATOM 733 C C . ALA A 1 87 ? -22.315 -6.988 33.116 1.00 87.06 87 ALA A C 1
ATOM 735 O O . ALA A 1 87 ? -23.515 -7.044 33.404 1.00 87.06 87 ALA A O 1
ATOM 736 N N . LYS A 1 88 ? -21.504 -6.025 33.585 1.00 86.94 88 LYS A N 1
ATOM 737 C CA . LYS A 1 88 ? -21.941 -4.911 34.446 1.00 86.94 88 LYS A CA 1
ATOM 738 C C . LYS A 1 88 ? -23.049 -4.104 33.772 1.00 86.94 88 LYS A C 1
ATOM 740 O O . LYS A 1 88 ? -24.103 -3.879 34.363 1.00 86.94 88 LYS A O 1
ATOM 745 N N . ARG A 1 89 ? -22.860 -3.739 32.502 1.00 83.50 89 ARG A N 1
ATOM 746 C CA . ARG A 1 89 ? -23.809 -2.925 31.729 1.00 83.50 89 ARG A CA 1
ATOM 747 C C . ARG A 1 89 ? -25.129 -3.637 31.444 1.00 83.50 89 ARG A C 1
ATOM 749 O O . ARG A 1 89 ? -26.183 -3.013 31.534 1.00 83.50 89 ARG A O 1
ATOM 756 N N . ARG A 1 90 ? -25.090 -4.913 31.046 1.00 85.31 90 ARG A N 1
ATOM 757 C CA . ARG A 1 90 ? -26.295 -5.646 30.616 1.00 85.31 90 ARG A CA 1
ATOM 758 C C . ARG A 1 90 ? -27.073 -6.263 31.758 1.00 85.31 90 ARG A C 1
ATOM 760 O O . ARG A 1 90 ? -28.296 -6.302 31.697 1.00 85.31 90 ARG A O 1
ATOM 767 N N . LEU A 1 91 ? -26.369 -6.809 32.740 1.00 83.06 91 LEU A N 1
ATOM 768 C CA . LEU A 1 91 ? -26.987 -7.611 33.786 1.00 83.06 91 LEU A CA 1
ATOM 769 C C . LEU A 1 91 ? -27.045 -6.867 35.126 1.00 83.06 91 LEU A C 1
ATOM 771 O O . LEU A 1 91 ? -27.686 -7.348 36.055 1.00 83.06 91 LEU A O 1
ATOM 775 N N . GLY A 1 92 ? -26.376 -5.713 35.244 1.00 76.75 92 GLY A N 1
ATOM 776 C CA . GLY A 1 92 ? -26.251 -4.994 36.513 1.00 76.75 92 GLY A CA 1
ATOM 777 C C . GLY A 1 92 ? -25.437 -5.761 37.558 1.00 76.75 92 GLY A C 1
ATOM 778 O O . GLY A 1 92 ? -25.531 -5.454 38.745 1.00 76.75 92 GLY A O 1
ATOM 779 N N . LEU A 1 93 ? -24.675 -6.782 37.142 1.00 74.69 93 LEU A N 1
ATOM 780 C CA . LEU A 1 93 ? -23.808 -7.550 38.033 1.00 74.69 93 LEU A CA 1
ATOM 781 C C . LEU A 1 93 ? -22.572 -6.725 38.378 1.00 74.69 93 LEU A C 1
ATOM 783 O O . LEU A 1 93 ? -21.998 -6.099 37.502 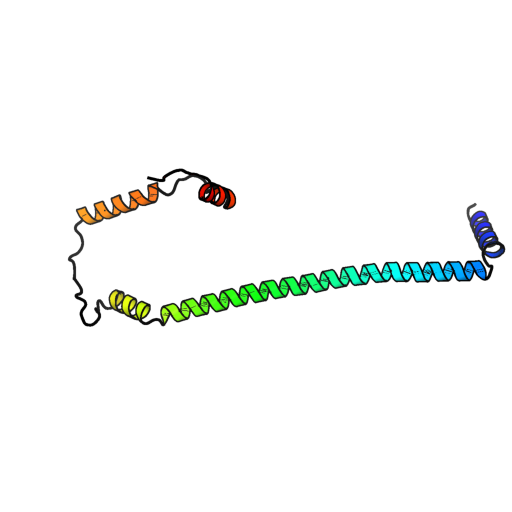1.00 74.69 93 LEU A O 1
ATOM 787 N N . ALA A 1 94 ? -22.140 -6.764 39.633 1.00 76.38 94 ALA A N 1
ATOM 788 C CA . ALA A 1 94 ? -20.877 -6.186 40.076 1.00 76.38 94 ALA A CA 1
ATOM 789 C C . ALA A 1 94 ? -19.874 -7.307 40.370 1.00 76.38 94 ALA A C 1
ATOM 791 O O . ALA A 1 94 ? -20.274 -8.427 40.704 1.00 76.38 94 ALA A O 1
ATOM 792 N N . GLU A 1 95 ? -18.579 -7.025 40.243 1.00 79.88 95 GLU A N 1
ATOM 793 C CA . GLU A 1 95 ? -17.559 -8.003 40.627 1.00 79.88 95 GLU A CA 1
ATOM 794 C C . GLU A 1 95 ? -17.478 -8.152 42.156 1.00 79.88 95 GLU A C 1
ATOM 796 O O . GLU A 1 95 ? -17.923 -7.267 42.896 1.00 79.88 95 GLU A O 1
ATOM 801 N N . PRO A 1 96 ? -16.932 -9.269 42.673 1.00 76.81 96 PRO A N 1
ATOM 802 C CA . PRO A 1 96 ? -16.812 -9.483 44.111 1.00 76.81 96 PRO A CA 1
ATOM 803 C C . PRO A 1 96 ? -16.041 -8.335 44.788 1.00 76.81 96 PRO A C 1
ATOM 805 O O . PRO A 1 96 ? -14.843 -8.176 44.578 1.00 76.81 96 PRO A O 1
ATOM 808 N N . GLY A 1 97 ? -16.732 -7.539 45.612 1.00 79.00 97 GLY A N 1
ATOM 809 C CA . GLY A 1 97 ? -16.165 -6.374 46.309 1.00 79.00 97 GLY A CA 1
ATOM 810 C C . GLY A 1 97 ? -16.639 -5.010 45.790 1.00 79.00 97 GLY A C 1
ATOM 811 O O . GLY A 1 97 ? -16.501 -4.017 46.503 1.00 79.00 97 GLY A O 1
ATOM 812 N N . GLU A 1 98 ? -17.267 -4.944 44.615 1.00 77.44 98 GLU A N 1
ATOM 813 C CA . GLU A 1 98 ? -17.912 -3.729 44.108 1.00 77.44 98 GLU A CA 1
ATOM 814 C C . GLU A 1 98 ? -19.370 -3.616 44.587 1.00 77.44 98 GLU A C 1
ATOM 816 O O . GLU A 1 98 ? -20.111 -4.598 44.645 1.00 77.44 98 GLU A O 1
ATOM 821 N N . LYS A 1 99 ? -19.816 -2.393 44.912 1.00 74.19 99 LYS A N 1
ATOM 822 C CA . LYS A 1 99 ? -21.219 -2.096 45.247 1.00 74.19 99 LYS A CA 1
ATOM 823 C C . LYS A 1 99 ? -21.905 -1.398 44.074 1.00 74.19 99 LYS A C 1
ATOM 825 O O . LYS A 1 99 ? -21.586 -0.252 43.773 1.00 74.19 99 LYS A O 1
ATOM 830 N N . ALA A 1 100 ? -22.890 -2.057 43.465 1.00 70.38 100 ALA A N 1
ATOM 831 C CA . ALA A 1 100 ? -23.778 -1.428 42.491 1.00 70.38 100 ALA A CA 1
ATOM 832 C C . ALA A 1 100 ? -24.779 -0.499 43.205 1.00 70.38 100 ALA A C 1
ATOM 834 O O . ALA A 1 100 ? -25.563 -0.948 44.044 1.00 70.38 100 ALA A O 1
ATOM 835 N N . LEU A 1 101 ? -24.753 0.798 42.883 1.00 73.44 101 LEU A N 1
ATOM 836 C CA . LEU A 1 101 ? -25.709 1.783 43.392 1.00 73.44 101 LEU A CA 1
ATOM 837 C C . LEU A 1 101 ? -26.856 1.944 42.386 1.00 73.44 101 LEU A C 1
ATOM 839 O O . LEU A 1 101 ? -26.669 2.510 41.311 1.00 73.44 101 LEU A O 1
ATOM 843 N N . ILE A 1 102 ? -28.048 1.458 42.736 1.00 75.25 102 ILE A N 1
ATOM 844 C CA . ILE A 1 102 ? -29.253 1.656 41.921 1.00 75.25 102 ILE A CA 1
ATOM 845 C C . ILE A 1 102 ? -29.818 3.039 42.250 1.00 75.25 102 ILE A C 1
ATOM 847 O O . ILE A 1 102 ? -30.350 3.261 43.337 1.00 75.25 102 ILE A O 1
ATOM 851 N N . LEU A 1 103 ? -29.673 3.975 41.315 1.00 78.88 103 LEU A N 1
ATOM 852 C CA . LEU A 1 103 ? -30.186 5.336 41.444 1.00 78.88 103 LEU A CA 1
ATOM 853 C C . LEU A 1 103 ? -31.631 5.414 40.914 1.00 78.88 103 LEU A C 1
ATOM 855 O O . LEU A 1 103 ? -31.936 4.798 39.888 1.00 78.88 103 LEU A O 1
ATOM 859 N N . PRO A 1 104 ? -32.534 6.165 41.573 1.00 83.12 104 PRO A N 1
ATOM 860 C CA . PRO A 1 104 ? -33.840 6.479 41.004 1.00 83.12 104 PRO A CA 1
ATOM 861 C C . PRO A 1 104 ? -33.675 7.302 39.715 1.00 83.12 104 PRO A C 1
ATOM 863 O O . PRO A 1 104 ? -32.649 7.960 39.531 1.00 83.12 104 PRO A O 1
ATOM 866 N N . PRO A 1 105 ? -34.672 7.297 38.811 1.00 82.75 105 PRO A N 1
ATOM 867 C CA . PRO A 1 105 ? -34.595 8.077 37.583 1.00 82.75 105 PRO A CA 1
ATOM 868 C C . PRO A 1 105 ? -34.330 9.556 37.891 1.00 82.75 105 PRO A C 1
ATOM 870 O O . PRO A 1 105 ? -35.037 10.156 38.703 1.00 82.75 105 PRO A O 1
ATOM 873 N N . ASN A 1 106 ? -33.332 10.140 37.213 1.00 84.00 106 ASN A N 1
ATOM 874 C CA . ASN A 1 106 ? -32.974 11.552 37.374 1.00 84.00 106 ASN A CA 1
ATOM 875 C C . ASN A 1 106 ? -34.207 12.454 37.211 1.00 84.00 106 ASN A C 1
ATOM 877 O O . ASN A 1 106 ? -35.036 12.245 36.311 1.00 84.00 106 ASN A O 1
ATOM 881 N N . SER A 1 107 ? -34.311 13.461 38.081 1.00 86.19 107 SER A N 1
ATOM 882 C CA . SER A 1 107 ? -35.393 14.445 38.055 1.00 86.19 107 SER A CA 1
ATOM 883 C C . SER A 1 107 ? -35.373 15.256 36.753 1.00 86.19 107 SER A C 1
ATOM 885 O O . SER A 1 107 ? -34.348 15.354 36.074 1.00 86.19 107 SER A O 1
ATOM 887 N N . ALA A 1 108 ? -36.515 15.847 36.386 1.00 83.06 108 ALA A N 1
ATOM 888 C CA . ALA A 1 108 ? -36.632 16.638 35.157 1.00 83.06 108 ALA A CA 1
ATOM 889 C C . ALA A 1 108 ? -35.652 17.826 35.120 1.00 83.06 108 ALA A C 1
ATOM 891 O O . ALA A 1 108 ? -35.140 18.146 34.054 1.00 83.06 108 ALA A O 1
ATOM 892 N N . ALA A 1 109 ? -35.347 18.419 36.281 1.00 80.94 109 ALA A N 1
ATOM 893 C CA . ALA A 1 109 ? -34.360 19.488 36.409 1.00 80.94 109 ALA A CA 1
ATOM 894 C C . ALA A 1 109 ? -32.944 19.004 36.054 1.00 80.94 109 ALA A C 1
ATOM 896 O O . ALA A 1 109 ? -32.308 19.590 35.191 1.00 80.94 109 ALA A O 1
ATOM 897 N N . VAL A 1 110 ? -32.499 17.870 36.612 1.00 82.69 110 VAL A N 1
ATOM 898 C CA . VAL A 1 110 ? -31.165 17.303 36.324 1.00 82.69 110 VAL A CA 1
ATOM 899 C C . VAL A 1 110 ? -31.035 16.902 34.853 1.00 82.69 110 VAL A C 1
ATOM 901 O O . VAL A 1 110 ? -30.010 17.149 34.234 1.00 82.69 110 VAL A O 1
ATOM 904 N N . LYS A 1 111 ? -32.096 16.345 34.256 1.00 83.50 111 LYS A N 1
ATOM 905 C CA . LYS A 1 111 ? -32.105 16.015 32.821 1.00 83.50 111 LYS A CA 1
ATOM 906 C C . LYS A 1 111 ? -32.021 17.256 31.928 1.00 83.50 111 LYS A C 1
ATOM 908 O O . LYS A 1 111 ? -31.392 17.189 30.876 1.00 83.50 111 LYS A O 1
ATOM 913 N N . ALA A 1 112 ? -32.652 18.363 32.323 1.00 82.38 112 ALA A N 1
ATOM 914 C CA . ALA A 1 112 ? -32.549 19.634 31.609 1.00 82.38 112 ALA A CA 1
ATOM 915 C C . ALA A 1 112 ? -31.143 20.243 31.749 1.00 82.38 112 ALA A C 1
ATOM 917 O O . ALA A 1 112 ? -30.598 20.738 30.766 1.00 82.38 112 ALA A O 1
ATOM 918 N N . GLU A 1 113 ? -30.528 20.131 32.930 1.00 81.94 113 GLU A N 1
ATOM 919 C CA . GLU A 1 113 ? -29.139 20.534 33.176 1.00 81.94 113 GLU A CA 1
ATOM 920 C C . GLU A 1 113 ? -28.142 19.701 32.350 1.00 81.94 113 GLU A C 1
ATOM 922 O O . GLU A 1 113 ? -27.238 20.268 31.744 1.00 81.94 113 GLU A O 1
ATOM 927 N N . ASP A 1 114 ? -28.320 18.377 32.252 1.00 79.38 114 ASP A N 1
ATOM 928 C CA . ASP A 1 114 ? -27.480 17.492 31.426 1.00 79.38 114 ASP A CA 1
ATOM 929 C C . ASP A 1 114 ? -27.590 17.849 29.931 1.00 79.38 114 ASP A C 1
ATOM 931 O O . ASP A 1 114 ? -26.586 17.898 29.219 1.00 79.38 114 ASP A O 1
ATOM 935 N N . GLN A 1 115 ? -28.798 18.162 29.447 1.00 76.19 115 GLN A N 1
ATOM 936 C CA . GLN A 1 115 ? -29.023 18.618 28.067 1.00 76.19 115 GLN A CA 1
ATOM 937 C C . GLN A 1 115 ? -28.423 20.008 27.801 1.00 76.19 115 GLN A C 1
ATOM 939 O O . GLN A 1 115 ? -27.852 20.249 26.734 1.00 76.19 115 GLN A O 1
ATOM 944 N N . ALA A 1 116 ? -28.499 20.916 28.777 1.00 73.00 116 ALA A N 1
ATOM 945 C CA . ALA A 1 116 ? -27.828 22.209 28.709 1.00 73.00 116 ALA A CA 1
ATOM 946 C C . ALA A 1 116 ? -26.296 22.041 28.729 1.00 73.00 116 ALA A C 1
ATOM 948 O O . ALA A 1 116 ? -25.600 22.681 27.946 1.00 73.00 116 ALA A O 1
ATOM 949 N N . SER A 1 117 ? -25.775 21.110 29.533 1.00 62.94 117 SER A N 1
ATOM 950 C CA . SER A 1 117 ? -24.346 20.776 29.653 1.00 62.94 117 SER A CA 1
ATOM 951 C C . SER A 1 117 ? -23.770 20.177 28.366 1.00 62.94 117 SER A C 1
ATOM 953 O O . SER A 1 117 ? -22.673 20.546 27.955 1.00 62.94 117 SER A O 1
ATOM 955 N N . GLN A 1 118 ? -24.532 19.337 27.656 1.00 59.44 118 GLN A N 1
ATOM 956 C CA . GLN A 1 118 ? -24.147 18.826 26.330 1.00 59.44 118 GLN A CA 1
ATOM 957 C C . GLN A 1 118 ? -24.033 19.931 25.262 1.00 59.44 118 GLN A C 1
ATOM 959 O O . GLN A 1 118 ? -23.336 19.759 24.262 1.00 59.44 118 GLN A O 1
ATOM 964 N N . SER A 1 119 ? -24.658 21.090 25.489 1.00 55.62 119 SER A N 1
ATOM 965 C CA . SER A 1 119 ? -24.563 22.255 24.599 1.00 55.62 119 SER A CA 1
ATOM 966 C C . SER A 1 119 ? -23.277 23.076 24.817 1.00 55.62 119 SER A C 1
ATOM 968 O O . SER A 1 119 ? -22.862 23.821 23.924 1.00 55.62 119 SER A O 1
ATOM 970 N N . TYR A 1 120 ? -22.599 22.914 25.963 1.00 53.91 120 TYR A N 1
ATOM 971 C CA . TYR A 1 120 ? -21.314 23.574 26.234 1.00 53.91 120 TYR A CA 1
ATOM 972 C C . TYR A 1 120 ? -20.137 22.924 25.487 1.00 53.91 120 TYR A C 1
ATOM 974 O O . TYR A 1 120 ? -19.196 23.634 25.136 1.00 53.91 120 TYR A O 1
ATOM 982 N N . ASP A 1 121 ? -20.203 21.626 25.159 1.00 48.59 121 ASP A N 1
ATOM 983 C CA . ASP A 1 121 ? -19.168 20.958 24.344 1.00 48.59 121 ASP A CA 1
ATOM 984 C C . ASP A 1 121 ? -19.392 21.134 22.832 1.00 48.59 121 ASP A C 1
ATOM 986 O O . ASP A 1 121 ? -18.436 21.231 22.062 1.00 48.59 121 ASP A O 1
ATOM 990 N N . ALA A 1 122 ? -20.645 21.296 22.388 1.00 50.78 122 ALA A N 1
ATOM 991 C CA . ALA A 1 122 ? -20.948 21.637 20.993 1.00 50.78 122 ALA A CA 1
ATOM 992 C C . ALA A 1 122 ? -20.433 23.036 20.596 1.00 50.78 122 ALA A C 1
ATOM 994 O O . ALA A 1 122 ? -20.153 23.287 19.427 1.00 50.78 122 ALA A O 1
ATOM 995 N N . SER A 1 123 ? -20.246 23.931 21.572 1.00 48.09 123 SER A N 1
ATOM 996 C CA . SER A 1 123 ? -19.726 25.289 21.359 1.00 48.09 123 SER A CA 1
ATOM 997 C C . SER A 1 123 ? -18.194 25.350 21.227 1.00 48.09 123 SER A C 1
ATOM 999 O O . SER A 1 123 ? -17.656 26.391 20.856 1.00 48.09 123 SER A O 1
ATOM 1001 N N . ARG A 1 124 ? -17.477 24.245 21.499 1.00 48.38 124 ARG A N 1
ATOM 1002 C CA . ARG A 1 124 ? -16.035 24.098 21.211 1.00 48.38 124 ARG A CA 1
ATOM 1003 C C . ARG A 1 124 ? -15.751 23.510 19.833 1.00 48.38 124 ARG A C 1
ATOM 1005 O O . ARG A 1 124 ? -14.603 23.528 19.389 1.00 48.38 124 ARG A O 1
ATOM 1012 N N . VAL A 1 125 ? -16.775 23.037 19.123 1.00 50.03 125 VAL A N 1
ATOM 1013 C CA . VAL A 1 125 ? -16.656 22.735 17.697 1.00 50.03 125 VAL A CA 1
ATOM 1014 C C . VAL A 1 125 ? -16.804 24.055 16.955 1.00 50.03 125 VAL A C 1
ATOM 1016 O O . VAL A 1 125 ? -17.878 24.416 16.484 1.00 50.03 125 VAL A O 1
ATOM 1019 N N . SER A 1 126 ? -15.707 24.810 16.904 1.00 48.09 126 SER A N 1
ATOM 1020 C CA . SER A 1 126 ? -15.575 25.970 16.032 1.00 48.09 126 SER A CA 1
ATOM 1021 C C . SER A 1 126 ? -16.096 25.602 14.644 1.00 48.09 126 SER A C 1
ATOM 1023 O O . SER A 1 126 ? -15.543 24.726 13.981 1.00 48.09 126 SER A O 1
ATOM 1025 N N . THR A 1 127 ? -17.135 26.295 14.185 1.00 46.47 127 THR A N 1
ATOM 1026 C CA . THR A 1 127 ? -17.684 26.238 12.819 1.00 46.47 127 THR A CA 1
ATOM 1027 C C . THR A 1 127 ? -16.726 26.865 11.798 1.00 46.47 127 THR A C 1
ATOM 1029 O O . THR A 1 127 ? -17.135 27.507 10.833 1.00 46.47 127 THR A O 1
ATOM 1032 N N . THR A 1 128 ? -15.428 26.709 12.017 1.00 55.31 128 THR A N 1
ATOM 1033 C CA . THR A 1 128 ? -14.378 27.126 11.108 1.00 55.31 128 THR A CA 1
ATOM 1034 C C . THR A 1 128 ? -13.849 25.848 10.499 1.00 55.31 128 THR A C 1
ATOM 1036 O O . THR A 1 128 ? -13.432 24.946 11.221 1.00 55.31 128 THR A O 1
ATOM 1039 N N . ILE A 1 129 ? -13.923 25.761 9.172 1.00 59.88 129 ILE A N 1
ATOM 1040 C CA . ILE A 1 129 ? -13.295 24.711 8.366 1.00 59.88 129 ILE A CA 1
ATOM 1041 C C . ILE A 1 129 ? -11.947 24.358 9.017 1.00 59.88 129 ILE A C 1
ATOM 1043 O O . ILE A 1 129 ? -11.129 25.269 9.178 1.00 59.88 129 ILE A O 1
ATOM 1047 N N . PRO A 1 130 ? -11.729 23.102 9.457 1.00 63.66 130 PRO A N 1
ATOM 1048 C CA . PRO A 1 130 ? -10.495 22.750 10.138 1.00 63.66 130 PRO A CA 1
ATOM 1049 C C . PRO A 1 130 ? -9.328 23.080 9.200 1.00 63.66 130 PRO A C 1
ATOM 1051 O O . PRO A 1 130 ? -9.373 22.676 8.030 1.00 63.66 130 PRO A O 1
ATOM 1054 N N . PRO A 1 131 ? -8.312 23.831 9.664 1.00 69.25 131 PRO A N 1
ATOM 1055 C CA . PRO A 1 131 ? -7.161 24.147 8.834 1.00 69.25 131 PRO A CA 1
ATOM 1056 C C . PRO A 1 131 ? -6.513 22.839 8.357 1.00 69.25 131 PRO A C 1
ATOM 1058 O O . PRO A 1 131 ? -6.623 21.815 9.045 1.00 69.25 131 PRO A O 1
ATOM 1061 N N . PRO A 1 132 ? -5.886 22.817 7.171 1.00 80.88 132 PRO A N 1
ATOM 1062 C CA . PRO A 1 132 ? -5.258 21.616 6.635 1.00 80.88 132 PRO A CA 1
ATOM 1063 C C . PRO A 1 132 ? -4.290 20.995 7.661 1.00 80.88 132 PRO A C 1
ATOM 1065 O O . PRO A 1 132 ? -3.672 21.728 8.435 1.00 80.88 132 PRO A O 1
ATOM 1068 N N . PRO A 1 133 ? -4.100 19.660 7.667 1.00 80.69 133 PRO A N 1
ATOM 1069 C CA . PRO A 1 133 ? -3.366 18.966 8.730 1.00 80.69 133 PRO A CA 1
ATOM 1070 C C . PRO A 1 133 ? -1.980 19.549 9.050 1.00 80.69 133 PRO A C 1
ATOM 1072 O O . PRO A 1 133 ? -1.575 19.564 10.204 1.00 80.69 133 PRO A O 1
ATOM 1075 N N . LEU A 1 134 ? -1.254 20.067 8.053 1.00 84.38 134 LEU A N 1
ATOM 1076 C CA . LEU A 1 134 ? 0.066 20.679 8.245 1.00 84.38 134 LEU A CA 1
ATOM 1077 C C . LEU A 1 134 ? 0.013 21.970 9.079 1.00 84.38 134 LEU A C 1
ATOM 1079 O O . LEU A 1 134 ? 0.878 22.178 9.923 1.00 84.38 134 LEU A O 1
ATOM 1083 N N . GLU A 1 135 ? -0.993 22.818 8.864 1.00 79.75 135 GLU A N 1
ATOM 1084 C CA . GLU A 1 135 ? -1.157 24.055 9.635 1.00 79.75 135 GLU A CA 1
ATOM 1085 C C . GLU A 1 135 ? -1.438 23.741 11.105 1.00 79.75 135 GLU A C 1
ATOM 1087 O O . GLU A 1 135 ? -0.852 24.364 11.983 1.00 79.75 135 GLU A O 1
ATOM 1092 N N . GLN A 1 136 ? -2.215 22.687 11.377 1.00 80.81 136 GLN A N 1
ATOM 1093 C CA . GLN A 1 136 ? -2.441 22.200 12.742 1.00 80.81 136 GLN A CA 1
ATOM 1094 C C . GLN A 1 136 ? -1.144 21.723 13.411 1.00 80.81 136 GLN A C 1
ATOM 1096 O O . GLN A 1 136 ? -0.920 22.000 14.586 1.00 80.81 136 GLN A O 1
ATOM 1101 N N . TRP A 1 137 ? -0.268 21.029 12.675 1.00 80.38 137 TRP A N 1
ATOM 1102 C CA . TRP A 1 137 ? 1.029 20.581 13.195 1.00 80.38 137 TRP A CA 1
ATOM 1103 C C . TRP A 1 137 ? 2.001 21.738 13.434 1.00 80.38 137 TRP A C 1
ATOM 1105 O O . TRP A 1 137 ? 2.734 21.721 14.420 1.00 80.38 137 TRP A O 1
ATOM 1115 N N . ILE A 1 138 ? 2.019 22.742 12.558 1.00 84.38 138 ILE A N 1
ATOM 1116 C CA . ILE A 1 138 ? 2.872 23.924 12.727 1.00 84.38 138 ILE A CA 1
ATOM 1117 C C . ILE A 1 138 ? 2.396 24.751 13.924 1.00 84.38 138 ILE A C 1
ATOM 1119 O O . ILE A 1 138 ? 3.219 25.122 14.759 1.00 84.38 138 ILE A O 1
ATOM 1123 N N . ASP A 1 139 ? 1.088 24.969 14.062 1.00 83.31 139 ASP A N 1
ATOM 1124 C CA . ASP A 1 139 ? 0.528 25.633 15.239 1.00 83.31 139 ASP A CA 1
ATOM 1125 C C . ASP A 1 139 ? 0.804 24.827 16.513 1.00 83.31 139 ASP A C 1
ATOM 1127 O O . ASP A 1 139 ? 1.233 25.390 17.512 1.00 83.31 139 ASP A O 1
ATOM 1131 N N . PHE A 1 140 ? 0.669 23.501 16.493 1.00 80.00 140 PHE A N 1
ATOM 1132 C CA . PHE A 1 140 ? 1.010 22.669 17.651 1.00 80.00 140 PHE A CA 1
ATOM 1133 C C . PHE A 1 140 ? 2.488 22.788 18.061 1.00 80.00 140 PHE A C 1
ATOM 1135 O O . PHE A 1 140 ? 2.803 22.861 19.248 1.00 80.00 140 PHE A O 1
ATOM 1142 N N . LEU A 1 141 ? 3.405 22.802 17.091 1.00 85.31 141 LEU A N 1
ATOM 1143 C CA . LEU A 1 141 ? 4.845 22.815 17.359 1.00 85.31 141 LEU A CA 1
ATOM 1144 C C . LEU A 1 141 ? 5.384 24.208 17.712 1.00 85.31 141 LEU A C 1
ATOM 1146 O O . LEU A 1 141 ? 6.407 24.300 18.392 1.00 85.31 141 LEU A O 1
ATOM 1150 N N . PHE A 1 142 ? 4.731 25.280 17.251 1.00 85.44 142 PHE A N 1
ATOM 1151 C CA . PHE A 1 142 ? 5.283 26.637 17.318 1.00 85.44 142 PHE A CA 1
ATOM 1152 C C . PHE A 1 142 ? 4.330 27.704 17.874 1.00 85.44 142 PHE A C 1
ATOM 1154 O O . PHE A 1 142 ? 4.787 28.807 18.187 1.00 85.44 142 PHE A O 1
ATOM 1161 N N . ALA A 1 143 ? 3.035 27.424 18.052 1.00 69.50 143 ALA A N 1
ATOM 1162 C CA . ALA A 1 143 ? 2.123 28.366 18.691 1.00 69.50 143 ALA A CA 1
ATOM 1163 C C . ALA A 1 143 ? 2.229 28.259 20.219 1.00 69.50 143 ALA A C 1
ATOM 1165 O O . ALA A 1 143 ? 1.631 27.404 20.867 1.00 69.50 143 ALA A O 1
ATOM 1166 N N . ASN A 1 144 ? 2.942 29.208 20.822 1.00 59.16 144 ASN A N 1
ATOM 1167 C CA . ASN A 1 144 ? 2.880 29.465 22.258 1.00 59.16 144 ASN A CA 1
ATOM 1168 C C . ASN A 1 144 ? 1.570 30.205 22.597 1.00 59.16 144 ASN A C 1
ATOM 1170 O O . ASN A 1 144 ? 1.578 31.407 22.870 1.00 59.16 144 ASN A O 1
ATOM 1174 N N . LYS A 1 145 ? 0.424 29.524 22.498 1.00 61.84 145 LYS A N 1
ATOM 1175 C CA . LYS A 1 145 ? -0.861 30.053 22.973 1.00 61.84 145 LYS A CA 1
ATOM 1176 C C . LYS A 1 145 ? -1.479 29.086 23.982 1.00 61.84 145 LYS A C 1
ATOM 1178 O O . LYS A 1 145 ? -1.862 27.992 23.577 1.00 61.84 145 LYS A O 1
ATOM 1183 N N . PRO A 1 146 ? -1.621 29.474 25.262 1.00 50.94 146 PRO A N 1
ATOM 1184 C CA . PRO A 1 146 ? -2.388 28.687 26.215 1.00 50.94 146 PRO A CA 1
ATOM 1185 C C . PRO A 1 146 ? -3.867 28.759 25.827 1.00 50.94 146 PRO A C 1
ATOM 1187 O O . PRO A 1 146 ? -4.475 29.828 25.845 1.00 50.94 146 PRO A O 1
ATOM 1190 N N . HIS A 1 147 ? -4.432 27.625 25.432 1.00 50.75 147 HIS A N 1
ATOM 1191 C CA . HIS A 1 147 ? -5.875 27.452 25.301 1.00 50.75 147 HIS A CA 1
ATOM 1192 C C . HIS A 1 147 ? -6.434 27.269 26.722 1.00 50.75 147 HIS A C 1
ATOM 1194 O O . HIS A 1 147 ? -6.322 26.185 27.294 1.00 50.75 147 HIS A O 1
ATOM 1200 N N . LEU A 1 148 ? -6.942 28.358 27.307 1.00 35.16 148 LEU A N 1
ATOM 1201 C CA . LEU A 1 148 ? -7.856 28.346 28.456 1.00 35.16 148 LEU A CA 1
ATOM 1202 C C . LEU A 1 148 ? -9.292 28.438 27.937 1.00 35.16 148 LEU A C 1
ATOM 1204 O O . LEU A 1 148 ? -9.518 29.281 27.039 1.00 35.16 148 LEU A O 1
#

Sequence (148 aa):
MQKRNIKRLIYTVRYQYMTVNNLVLATAVVIGASWAWSSVEVVQRNYQLQKLVDDKKRLEKLVRLETENLQFEQNYYKSNEYLSLEAKRRLGLAEPGEKALILPPNSAAVKAEDQASQSYDASRVSTTIPPPPLEQWIDFLFANKPHL

Foldseek 3Di:
DPPVVVVVVVVCCCPVQPDPVNVVVVVVVVVVVVVVVVVVVVVVVVVVVVVVVVVVVVVVVVVVVVVVVVVVVVVCCVDPVVVQVVCCVPVVDDDVPDDRDDDDPDDPVVVVVVVVVVVVVVVVPPPDDPPPPVVVVCCVVPVPDDDD

pLDDT: mean 78.82, std 13.46, range [35.16, 96.44]

Secondary structure (DSSP, 8-state):
-THHHHHHHHHHHHHHH-SHHHHHHHHHHHHHHHHHHHHHHHHHHHHHHHHHHHHHHHHHHHHHHHHHHHHHHHHHHHSHHHHHHHHHHHH----TT-----PPPPPHHHHHHHHHHHHHHHTTS-SS-PPPHHHHHHHHHH------